Protein AF-0000000070552694 (afdb_homodimer)

Sequence (176 aa):
MNRQNYNIFAGEGDILRILKEIDKAENRESIGAGIQKLLEVLGNYGNADGTYLFETVHTPEIFTNTYEWCADGITAQRDNLQDVKFEEMNRQNYNIFAGEGDILRILKEIDKAENRESIGAGIQKLLEVLGNYGNADGTYLFETVHTPEIFTNTYEWCADGITAQRDNLQDVKFEE

Secondary structure (DSSP, 8-state):
---SS--SHHHHHHHHHHHHHHHH--SHHHHHHHHHHHHHHHHHHHT-SEEEEEEE-S-TT-BEEEEEEE-TTPPP-TTTSSSB-B--/-------HHHHHHHHHHHHHHHHH--SHHHHHHHHHHHHHHHHHHHT-SEEEEEEE-S-TT-BEEEEEEE-TTPPP-TTTSSSB-B--

Radius of gyration: 16.2 Å; Cα contacts (8 Å, |Δi|>4): 295; chains: 2; bounding box: 66×39×31 Å

Foldseek 3Di:
DPPPPDPLVVLVVVLVVLVVQLVPDDDPVSVLVSVQSVQVSVCVVVVHQKGFDWDDDPDPQFIAGDYMDGDPPDDDCNVPRGRDGDDD/DPPDPPPLPVLVVVLVVLVVQLVPDPDPVSVLVSVQSVQVSVCVVVVHQKGFDWDDDPDVQFIAGDYMDGDPPDDDCNVPRGRDGDDD

Solvent-accessible surface area (backbone atoms only — not comparable to full-atom values): 9631 Å² total; per-residue (Å²): 132,88,60,85,82,62,72,60,58,65,48,34,61,43,46,48,52,37,38,51,46,32,54,66,36,87,45,70,66,48,32,49,53,25,50,30,52,51,30,42,50,51,16,62,73,67,63,32,42,25,20,32,38,31,35,15,60,97,40,87,66,35,35,27,39,76,44,61,25,60,38,92,93,46,80,84,50,52,87,74,35,55,70,34,50,71,70,128,136,81,87,74,89,74,66,63,55,67,50,30,62,44,46,47,52,38,38,51,46,33,56,66,36,88,44,70,67,48,31,49,52,26,49,31,51,48,29,43,51,51,17,61,73,69,63,32,43,26,19,35,37,30,36,15,60,97,38,88,65,36,34,26,40,76,44,60,25,61,36,92,93,47,79,85,50,52,87,75,34,55,71,35,47,70,70,129

Structure (mmCIF, N/CA/C/O backbone):
data_AF-0000000070552694-model_v1
#
loop_
_entity.id
_entity.type
_entity.pdbx_description
1 polymer 'Uncharacterized protein'
#
loop_
_atom_site.group_PDB
_atom_site.id
_atom_site.type_symbol
_atom_site.label_atom_id
_atom_site.label_alt_id
_atom_site.label_comp_id
_atom_site.label_asym_id
_atom_site.label_entity_id
_atom_site.label_seq_id
_atom_site.pdbx_PDB_ins_code
_atom_site.Cartn_x
_atom_site.Cartn_y
_atom_site.Cartn_z
_atom_site.occupancy
_atom_site.B_iso_or_equiv
_atom_site.auth_seq_id
_atom_site.auth_comp_id
_atom_site.auth_asym_id
_atom_site.auth_atom_id
_atom_site.pdbx_PDB_model_num
ATOM 1 N N . MET A 1 1 ? 33.344 11.68 3.445 1 23.73 1 MET A N 1
ATOM 2 C CA . MET A 1 1 ? 32.156 12.156 2.771 1 23.73 1 MET A CA 1
ATOM 3 C C . MET A 1 1 ? 30.938 11.305 3.152 1 23.73 1 MET A C 1
ATOM 5 O O . MET A 1 1 ? 30.953 10.086 2.996 1 23.73 1 MET A O 1
ATOM 9 N N . ASN A 1 2 ? 30.25 11.703 4.312 1 24.36 2 ASN A N 1
ATOM 10 C CA . ASN A 1 2 ? 29.219 11.18 5.195 1 24.36 2 ASN A CA 1
ATOM 11 C C . ASN A 1 2 ? 27.906 10.938 4.441 1 24.36 2 ASN A C 1
ATOM 13 O O . ASN A 1 2 ? 27.172 11.875 4.141 1 24.36 2 ASN A O 1
ATOM 17 N N . ARG A 1 3 ? 28.188 10.258 3.342 1 22.97 3 ARG A N 1
ATOM 18 C CA . ARG A 1 3 ? 27.125 10.078 2.367 1 22.97 3 ARG A CA 1
ATOM 19 C C . ARG A 1 3 ? 25.797 9.812 3.061 1 22.97 3 ARG A C 1
ATOM 21 O O . ARG A 1 3 ? 24.734 10.148 2.529 1 22.97 3 ARG A O 1
ATOM 28 N N . GLN A 1 4 ? 25.797 8.883 3.869 1 29.75 4 GLN A N 1
ATOM 29 C CA . GLN A 1 4 ? 24.875 7.754 3.979 1 29.75 4 GLN A CA 1
ATOM 30 C C . GLN A 1 4 ? 23.516 8.203 4.484 1 29.75 4 GLN A C 1
ATOM 32 O O . GLN A 1 4 ? 22.609 7.383 4.691 1 29.75 4 GLN A O 1
ATOM 37 N N . ASN A 1 5 ? 23.344 9.164 5.246 1 31.59 5 ASN A N 1
ATOM 38 C CA . ASN A 1 5 ? 22.328 9.953 5.93 1 31.59 5 ASN A CA 1
ATOM 39 C C . ASN A 1 5 ? 21.359 10.594 4.938 1 31.59 5 ASN A C 1
ATOM 41 O O . ASN A 1 5 ? 20.906 11.727 5.145 1 31.59 5 ASN A O 1
ATOM 45 N N . TYR A 1 6 ? 21.484 10.43 3.676 1 32.12 6 TYR A N 1
ATOM 46 C CA . TYR A 1 6 ? 20.812 11 2.51 1 32.12 6 TYR A CA 1
ATOM 47 C C . TYR A 1 6 ? 19.328 11.227 2.783 1 32.12 6 TYR A C 1
ATOM 49 O O . TYR A 1 6 ? 18.75 10.602 3.674 1 32.12 6 TYR A O 1
ATOM 57 N N . ASN A 1 7 ? 18.594 12.398 2.051 1 36.25 7 ASN A N 1
ATOM 58 C CA . ASN A 1 7 ? 17.453 13.297 2.084 1 36.25 7 ASN A CA 1
ATOM 59 C C . ASN A 1 7 ? 16.125 12.539 2.207 1 36.25 7 ASN A C 1
ATOM 61 O O . ASN A 1 7 ? 15.516 12.18 1.197 1 36.25 7 ASN A O 1
ATOM 65 N N . ILE A 1 8 ? 16 11.508 2.824 1 40.53 8 ILE A N 1
ATOM 66 C CA . ILE A 1 8 ? 14.734 11 3.352 1 40.53 8 ILE A CA 1
ATOM 67 C C . ILE A 1 8 ? 13.812 12.172 3.703 1 40.53 8 ILE A C 1
ATOM 69 O O . ILE A 1 8 ? 12.594 12.008 3.781 1 40.53 8 ILE A O 1
ATOM 73 N N . PHE A 1 9 ? 14.461 13.258 3.963 1 42.25 9 PHE A N 1
ATOM 74 C CA . PHE A 1 9 ? 13.875 14.547 4.312 1 42.25 9 PHE A CA 1
ATOM 75 C C . PHE A 1 9 ? 13 15.07 3.182 1 42.25 9 PHE A C 1
ATOM 77 O O . PHE A 1 9 ? 11.977 15.711 3.43 1 42.25 9 PHE A O 1
ATOM 84 N N . ALA A 1 10 ? 13.625 14.977 2.047 1 42.56 10 ALA A N 1
ATOM 85 C CA . ALA A 1 10 ? 12.844 15.453 0.907 1 42.56 10 ALA A CA 1
ATOM 86 C C . ALA A 1 10 ? 11.547 14.664 0.771 1 42.56 10 ALA A C 1
ATOM 88 O O . ALA A 1 10 ? 10.508 15.234 0.419 1 42.56 10 ALA A O 1
ATOM 89 N N . GLY A 1 11 ? 11.547 13.398 1.142 1 49.16 11 GLY A N 1
ATOM 90 C CA . GLY A 1 11 ? 10.414 12.492 1.134 1 49.16 11 GLY A CA 1
ATOM 91 C C . GLY A 1 11 ? 9.414 12.773 2.238 1 49.16 11 GLY A C 1
ATOM 92 O O . GLY A 1 11 ? 8.219 12.523 2.078 1 49.16 11 GLY A O 1
ATOM 93 N N . GLU A 1 12 ? 10.039 13.258 3.32 1 52.5 12 GLU A N 1
ATOM 94 C CA . GLU A 1 12 ? 9.227 13.586 4.488 1 52.5 12 GLU A CA 1
ATOM 95 C C . GLU A 1 12 ? 8.18 14.641 4.148 1 52.5 12 GLU A C 1
ATOM 97 O O . GLU A 1 12 ? 7 14.484 4.477 1 52.5 12 GLU A O 1
ATOM 102 N N . GLY A 1 13 ? 8.852 15.742 3.668 1 59.12 13 GLY A N 1
ATOM 103 C CA . GLY A 1 13 ? 7.93 16.812 3.318 1 59.12 13 GLY A CA 1
ATOM 104 C C . GLY A 1 13 ? 6.891 16.391 2.295 1 59.12 13 GLY A C 1
ATOM 105 O O . GLY A 1 13 ? 5.77 16.906 2.299 1 59.12 13 GLY A O 1
ATOM 106 N N . ASP A 1 14 ? 7.348 15.367 1.607 1 67.75 14 ASP A N 1
ATOM 107 C CA . ASP A 1 14 ? 6.473 14.977 0.507 1 67.75 14 ASP A CA 1
ATOM 108 C C . ASP A 1 14 ? 5.328 14.086 1.003 1 67.75 14 ASP A C 1
ATOM 110 O O . ASP A 1 14 ? 4.184 14.25 0.574 1 67.75 14 ASP A O 1
ATOM 114 N N . ILE A 1 15 ? 5.605 13.391 2.068 1 69.81 15 ILE A N 1
ATOM 115 C CA . ILE A 1 15 ? 4.582 12.445 2.51 1 69.81 15 ILE A CA 1
ATOM 116 C C . ILE A 1 15 ? 3.428 13.203 3.162 1 69.81 15 ILE A C 1
ATOM 118 O O . ILE A 1 15 ? 2.26 12.938 2.873 1 69.81 15 ILE A O 1
ATOM 122 N N . LEU A 1 16 ? 3.791 14.188 3.943 1 69.44 16 LEU A N 1
ATOM 123 C CA . LEU A 1 16 ? 2.754 14.977 4.594 1 69.44 16 LEU A CA 1
ATOM 124 C C . LEU A 1 1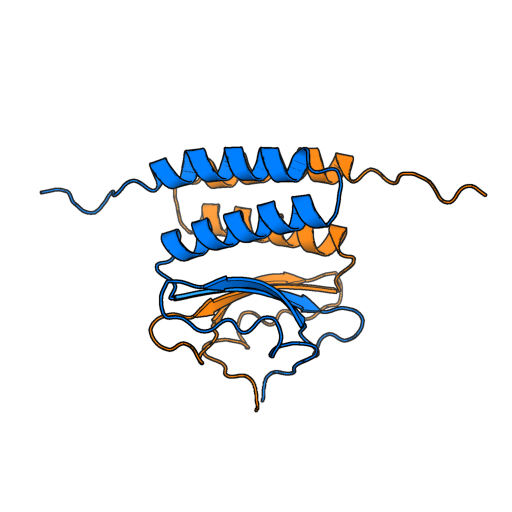6 ? 1.896 15.703 3.559 1 69.44 16 LEU A C 1
ATOM 126 O O . LEU A 1 16 ? 0.676 15.789 3.709 1 69.44 16 LEU A O 1
ATOM 130 N N . ARG A 1 17 ? 2.57 16.203 2.625 1 76.12 17 ARG A N 1
ATOM 131 C CA . ARG A 1 17 ? 1.838 16.891 1.565 1 76.12 17 ARG A CA 1
ATOM 132 C C . ARG A 1 17 ? 0.9 15.922 0.84 1 76.12 17 ARG A C 1
ATOM 134 O O . ARG A 1 17 ? -0.253 16.266 0.568 1 76.12 17 ARG A O 1
ATOM 141 N N . ILE A 1 18 ? 1.313 14.758 0.576 1 78.44 18 ILE A N 1
ATOM 142 C CA . ILE A 1 18 ? 0.523 13.758 -0.132 1 78.44 18 ILE A CA 1
ATOM 143 C C . ILE A 1 18 ? -0.66 13.328 0.733 1 78.44 18 ILE A C 1
ATOM 145 O O . ILE A 1 18 ? -1.788 13.227 0.246 1 78.44 18 ILE A O 1
ATOM 149 N N . LEU A 1 19 ? -0.389 13.234 1.92 1 69.88 19 LEU A N 1
ATOM 150 C CA . LEU A 1 19 ? -1.442 12.812 2.838 1 69.88 19 LEU A CA 1
ATOM 151 C C . LEU A 1 19 ? -2.523 13.883 2.955 1 69.88 19 LEU A C 1
ATOM 153 O O . LEU A 1 19 ? -3.711 13.562 3.037 1 69.88 19 LEU A O 1
ATOM 157 N N . LYS A 1 20 ? -2.021 15.07 2.992 1 73 20 LYS A N 1
ATOM 158 C CA . LYS A 1 20 ? -2.973 16.172 3.012 1 73 20 LYS A CA 1
ATOM 159 C C . LYS A 1 20 ? -3.818 16.188 1.741 1 73 20 LYS A C 1
ATOM 161 O O . LYS A 1 20 ? -5.016 16.484 1.79 1 73 20 LYS A O 1
ATOM 166 N N . GLU A 1 21 ? -3.219 15.82 0.693 1 79.44 21 GLU A N 1
ATOM 167 C CA . GLU A 1 21 ? -3.938 15.75 -0.575 1 79.44 21 GLU A CA 1
ATOM 168 C C . GLU A 1 21 ? -4.973 14.633 -0.563 1 79.44 21 GLU A C 1
ATOM 170 O O . GLU A 1 21 ? -6.094 14.805 -1.035 1 79.44 21 GLU A O 1
ATOM 175 N N . ILE A 1 22 ? -4.598 13.539 -0.015 1 77.94 22 ILE A N 1
ATOM 176 C CA . ILE A 1 22 ? -5.52 12.406 0.074 1 77.94 22 ILE A CA 1
ATOM 177 C C . ILE A 1 22 ? -6.68 12.758 1.004 1 77.94 22 ILE A C 1
ATOM 179 O O . ILE A 1 22 ? -7.84 12.492 0.685 1 77.94 22 ILE A O 1
ATOM 183 N N . ASP A 1 23 ? -6.344 13.438 2.105 1 73 23 ASP A N 1
ATOM 184 C CA . ASP A 1 23 ? -7.348 13.828 3.092 1 73 23 ASP A CA 1
ATOM 185 C C . ASP A 1 23 ? -8.367 14.789 2.49 1 73 23 ASP A C 1
ATOM 187 O O . ASP A 1 23 ? -9.547 14.75 2.84 1 73 23 ASP A O 1
ATOM 191 N N . LYS A 1 24 ? -7.98 15.594 1.633 1 78.88 24 LYS A N 1
ATOM 192 C CA . LYS A 1 24 ? -8.836 16.625 1.048 1 78.88 24 LYS A CA 1
ATOM 193 C C . LYS A 1 24 ? -9.555 16.094 -0.195 1 78.88 24 LYS A C 1
ATOM 195 O O . LYS A 1 24 ? -10.438 16.766 -0.731 1 78.88 24 LYS A O 1
ATOM 200 N N . ALA A 1 25 ? -9.094 14.93 -0.655 1 80.62 25 ALA A N 1
ATOM 201 C CA . ALA A 1 25 ? -9.656 14.391 -1.89 1 80.62 25 ALA A CA 1
ATOM 202 C C . ALA A 1 25 ? -11.164 14.172 -1.753 1 80.62 25 ALA A C 1
ATOM 204 O O . ALA A 1 25 ? -11.641 13.727 -0.705 1 80.62 25 ALA A O 1
ATOM 205 N N . GLU A 1 26 ? -11.859 14.531 -2.832 1 83.69 26 GLU A N 1
ATOM 206 C CA . GLU A 1 26 ? -13.32 14.492 -2.773 1 83.69 26 GLU A CA 1
ATOM 207 C C . GLU A 1 26 ? -13.875 13.383 -3.666 1 83.69 26 GLU A C 1
ATOM 209 O O . GLU A 1 26 ? -15.094 13.219 -3.77 1 83.69 26 GLU A O 1
ATOM 214 N N . ASN A 1 27 ? -12.969 12.727 -4.344 1 84.69 27 ASN A N 1
ATOM 215 C CA . ASN A 1 27 ? -13.391 11.633 -5.215 1 84.69 27 ASN A CA 1
ATOM 216 C C . ASN A 1 27 ? -12.336 10.539 -5.293 1 84.69 27 ASN A C 1
ATOM 218 O O . ASN A 1 27 ? -11.203 10.727 -4.84 1 84.69 27 ASN A O 1
ATOM 222 N N . ARG A 1 28 ? -12.773 9.406 -5.824 1 81.88 28 ARG A N 1
ATOM 223 C CA . ARG A 1 28 ? -11.93 8.211 -5.871 1 81.88 28 ARG A CA 1
ATOM 224 C C . ARG A 1 28 ? -10.695 8.453 -6.73 1 81.88 28 ARG A C 1
ATOM 226 O O . ARG A 1 28 ? -9.609 7.953 -6.422 1 81.88 28 ARG A O 1
ATOM 233 N N . GLU A 1 29 ? -10.961 9.234 -7.68 1 88 29 GLU A N 1
ATOM 234 C CA . GLU A 1 29 ? -9.852 9.523 -8.586 1 88 29 GLU A CA 1
ATOM 235 C C . GLU A 1 29 ? -8.742 10.289 -7.879 1 88 29 GLU A C 1
ATOM 237 O O . GLU A 1 29 ? -7.562 9.953 -8.008 1 88 29 GLU A O 1
ATOM 242 N N . SER A 1 30 ? -9.141 11.289 -7.152 1 86.69 30 SER A N 1
ATOM 243 C CA . SER A 1 30 ? -8.172 12.102 -6.422 1 86.69 30 SER A CA 1
ATOM 244 C C . SER A 1 30 ? -7.539 11.305 -5.285 1 86.69 30 SER A C 1
ATOM 246 O O . SER A 1 30 ? -6.352 11.469 -4.988 1 86.69 30 SER A O 1
ATOM 248 N N . ILE A 1 31 ? -8.219 10.477 -4.66 1 83.69 31 ILE A N 1
ATOM 249 C CA . ILE A 1 31 ? -7.68 9.617 -3.615 1 83.69 31 ILE A CA 1
ATOM 250 C C . ILE A 1 31 ? -6.645 8.664 -4.215 1 83.69 31 ILE A C 1
ATOM 252 O O . ILE A 1 31 ? -5.535 8.539 -3.689 1 83.69 31 ILE A O 1
ATOM 256 N N . GLY A 1 32 ? -7.023 8.094 -5.328 1 87.19 32 GLY A N 1
ATOM 257 C CA . GLY A 1 32 ? -6.125 7.172 -6.012 1 87.19 32 GLY A CA 1
ATOM 258 C C . GLY A 1 32 ? -4.816 7.816 -6.43 1 87.19 32 GLY A C 1
ATOM 259 O O . GLY A 1 32 ? -3.748 7.219 -6.285 1 87.19 32 GLY A O 1
ATOM 260 N N . ALA A 1 33 ? -4.969 9.016 -6.863 1 89.62 33 ALA A N 1
ATOM 261 C CA . ALA A 1 33 ? -3.768 9.75 -7.254 1 89.62 33 ALA A CA 1
ATOM 262 C C . ALA A 1 33 ? -2.84 9.961 -6.059 1 89.62 33 ALA A C 1
ATOM 264 O O . ALA A 1 33 ? -1.618 9.852 -6.188 1 89.62 33 ALA A O 1
ATOM 265 N N . GLY A 1 34 ? -3.432 10.273 -4.965 1 86.19 34 GLY A N 1
ATOM 266 C CA . GLY A 1 34 ? -2.648 10.422 -3.75 1 86.19 34 GLY A CA 1
ATOM 267 C C . GLY A 1 34 ? -1.976 9.133 -3.311 1 86.19 34 GLY A C 1
ATOM 268 O O . GLY A 1 34 ? -0.809 9.141 -2.914 1 86.19 34 GLY A O 1
ATOM 269 N N . ILE A 1 35 ? -2.664 8.07 -3.412 1 89.06 35 ILE A N 1
ATOM 270 C CA . ILE A 1 35 ? -2.115 6.77 -3.027 1 89.06 35 ILE A CA 1
ATOM 271 C C . ILE A 1 35 ? -0.958 6.406 -3.955 1 89.06 35 ILE A C 1
ATOM 273 O O . ILE A 1 35 ? 0.077 5.91 -3.5 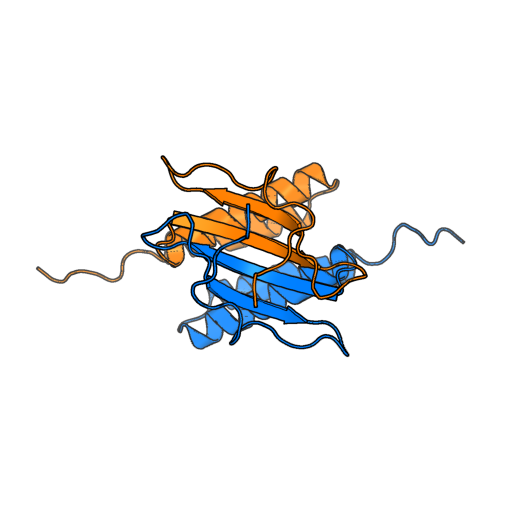1 89.06 35 ILE A O 1
ATOM 277 N N . GLN A 1 36 ? -1.145 6.688 -5.168 1 92.12 36 GLN A N 1
ATOM 278 C CA . GLN A 1 36 ? -0.081 6.395 -6.125 1 92.12 36 GLN A CA 1
ATOM 279 C C . GLN A 1 36 ? 1.184 7.184 -5.797 1 92.12 36 GLN A C 1
ATOM 281 O O . GLN A 1 36 ? 2.293 6.656 -5.895 1 92.12 36 GLN A O 1
ATOM 286 N N . LYS A 1 37 ? 1.009 8.422 -5.434 1 89.31 37 LYS A N 1
ATOM 287 C CA . LYS A 1 37 ? 2.15 9.242 -5.027 1 89.31 37 LYS A CA 1
ATOM 288 C C . LYS A 1 37 ? 2.807 8.68 -3.77 1 89.31 37 LYS A C 1
ATOM 290 O O . LYS A 1 37 ? 4.031 8.719 -3.633 1 89.31 37 LYS A O 1
ATOM 295 N N . LEU A 1 38 ? 1.977 8.211 -2.893 1 86.5 38 LEU A N 1
ATOM 296 C CA . LEU A 1 38 ? 2.502 7.594 -1.678 1 86.5 38 LEU A CA 1
ATOM 297 C C . LEU A 1 38 ? 3.336 6.363 -2.008 1 86.5 38 LEU A C 1
ATOM 299 O O . LEU A 1 38 ? 4.414 6.168 -1.44 1 86.5 38 LEU A O 1
ATOM 303 N N . LEU A 1 39 ? 2.879 5.59 -2.916 1 92.12 39 LEU A N 1
ATOM 304 C CA . LEU A 1 39 ? 3.602 4.391 -3.328 1 92.12 39 LEU A CA 1
ATOM 305 C C . LEU A 1 39 ? 4.934 4.754 -3.971 1 92.12 39 LEU A C 1
ATOM 307 O O . LEU A 1 39 ? 5.922 4.031 -3.807 1 92.12 39 LEU A O 1
ATOM 311 N N . GLU A 1 40 ? 4.949 5.848 -4.645 1 91.75 40 GLU A N 1
ATOM 312 C CA . GLU A 1 40 ? 6.199 6.336 -5.223 1 91.75 40 GLU A CA 1
ATOM 313 C C . GLU A 1 40 ? 7.211 6.691 -4.141 1 91.75 40 GLU A C 1
ATOM 315 O O . GLU A 1 40 ? 8.383 6.32 -4.23 1 91.75 40 GLU A O 1
ATOM 320 N N . VAL A 1 41 ? 6.766 7.359 -3.162 1 84.75 41 VAL A N 1
ATOM 321 C CA . VAL A 1 41 ? 7.637 7.75 -2.059 1 84.75 41 VAL A CA 1
ATOM 322 C C . VAL A 1 41 ? 8.172 6.5 -1.357 1 84.75 41 VAL A C 1
ATOM 324 O O . VAL A 1 41 ? 9.367 6.395 -1.089 1 84.75 41 VAL A O 1
ATOM 327 N N . LEU A 1 42 ? 7.32 5.574 -1.123 1 86.5 42 LEU A N 1
ATOM 328 C CA . LEU A 1 42 ? 7.719 4.34 -0.451 1 86.5 42 LEU A CA 1
ATOM 329 C C . LEU A 1 42 ? 8.695 3.545 -1.311 1 86.5 42 LEU A C 1
ATOM 331 O O . LEU A 1 42 ? 9.648 2.961 -0.793 1 86.5 42 LEU A O 1
ATOM 335 N N . GLY A 1 43 ? 8.422 3.486 -2.578 1 90.56 43 GLY A N 1
ATOM 336 C CA . GLY A 1 43 ? 9.328 2.82 -3.498 1 90.56 43 GLY A CA 1
ATOM 337 C C . GLY A 1 43 ? 10.719 3.422 -3.504 1 90.56 43 GLY A C 1
ATOM 338 O O . GLY A 1 43 ? 11.711 2.697 -3.455 1 90.56 43 GLY A O 1
ATOM 339 N N . ASN A 1 44 ? 10.742 4.719 -3.539 1 86.19 44 ASN A N 1
ATOM 340 C CA . ASN A 1 44 ? 12.016 5.426 -3.525 1 86.19 44 ASN A CA 1
ATOM 341 C C . ASN A 1 44 ? 12.758 5.219 -2.203 1 86.19 44 ASN A C 1
ATOM 343 O O . ASN A 1 44 ? 13.969 5.016 -2.191 1 86.19 44 ASN A O 1
ATOM 347 N N . TYR A 1 45 ? 12.047 5.203 -1.157 1 77.25 45 TYR A N 1
ATOM 348 C CA . TYR A 1 45 ? 12.625 4.992 0.166 1 77.25 45 TYR A CA 1
ATOM 349 C C . TYR A 1 45 ? 13.219 3.594 0.285 1 77.25 45 TYR A C 1
ATOM 351 O O . TYR A 1 45 ? 14.289 3.414 0.87 1 77.25 45 TYR A O 1
ATOM 359 N N . GLY A 1 46 ? 12.539 2.66 -0.203 1 82 46 GLY A N 1
ATOM 360 C CA . GLY A 1 46 ? 12.953 1.271 -0.081 1 82 46 GLY A CA 1
ATOM 361 C C . GLY A 1 46 ? 13.859 0.817 -1.21 1 82 46 GLY A C 1
ATOM 362 O O . GLY A 1 46 ? 14.289 -0.337 -1.241 1 82 46 GLY A O 1
ATOM 363 N N . ASN A 1 47 ? 14.117 1.763 -2.145 1 90 47 ASN A N 1
ATOM 364 C CA . ASN A 1 47 ? 14.875 1.433 -3.344 1 90 47 ASN A CA 1
ATOM 365 C C . ASN A 1 47 ? 14.25 0.27 -4.105 1 90 47 ASN A C 1
ATOM 367 O O . ASN A 1 47 ? 14.945 -0.649 -4.531 1 90 47 ASN A O 1
ATOM 371 N N . ALA A 1 48 ? 13.008 0.317 -4.203 1 94.5 48 ALA A N 1
ATOM 372 C CA . ALA A 1 48 ? 12.266 -0.71 -4.93 1 94.5 48 ALA A CA 1
ATOM 373 C C . ALA A 1 48 ? 12.125 -0.348 -6.402 1 94.5 48 ALA A C 1
ATOM 375 O O . ALA A 1 48 ? 12.133 0.832 -6.762 1 94.5 48 ALA A O 1
ATOM 376 N N . ASP A 1 49 ? 12.016 -1.399 -7.219 1 95.69 49 ASP A N 1
ATOM 377 C CA . ASP A 1 49 ? 11.688 -1.205 -8.625 1 95.69 49 ASP A CA 1
ATOM 378 C C . ASP A 1 49 ? 10.203 -0.904 -8.812 1 95.69 49 ASP A C 1
ATOM 380 O O . ASP A 1 49 ? 9.82 -0.164 -9.719 1 95.69 49 ASP A O 1
ATOM 384 N N . GLY A 1 50 ? 9.43 -1.519 -8.016 1 96.5 50 GLY A N 1
ATOM 385 C CA . GLY A 1 50 ? 8 -1.272 -7.969 1 96.5 50 GLY A CA 1
ATOM 386 C C . GLY A 1 50 ? 7.402 -1.461 -6.586 1 96.5 50 GLY A C 1
ATOM 387 O O . GLY A 1 50 ? 7.922 -2.24 -5.781 1 96.5 50 GLY A O 1
ATOM 388 N N . THR A 1 51 ? 6.379 -0.667 -6.305 1 96.69 51 THR A N 1
ATOM 389 C CA . THR A 1 51 ? 5.562 -0.802 -5.105 1 96.69 51 THR A CA 1
ATOM 390 C C . THR A 1 51 ? 4.09 -0.975 -5.473 1 96.69 51 THR A C 1
ATOM 392 O O . THR A 1 51 ? 3.578 -0.28 -6.352 1 96.69 51 THR A O 1
ATOM 395 N N . TYR A 1 52 ? 3.432 -1.902 -4.773 1 96.88 52 TYR A N 1
ATOM 396 C CA . TYR A 1 52 ? 2.08 -2.309 -5.141 1 96.88 52 TYR A CA 1
ATOM 397 C C . TYR A 1 52 ? 1.188 -2.412 -3.91 1 96.88 52 TYR A C 1
ATOM 399 O O . TYR A 1 52 ? 1.593 -2.969 -2.889 1 96.88 52 TYR A O 1
ATOM 407 N N . LEU A 1 53 ? 0.032 -1.829 -4.035 1 97.38 53 LEU A N 1
ATOM 408 C CA . LEU A 1 53 ? -0.993 -2.039 -3.018 1 97.38 53 LEU A CA 1
ATOM 409 C C . LEU A 1 53 ? -2.002 -3.088 -3.473 1 97.38 53 LEU A C 1
ATOM 411 O O . LEU A 1 53 ? -2.793 -2.84 -4.387 1 97.38 53 LEU A O 1
ATOM 415 N N . PHE A 1 54 ? -1.981 -4.227 -2.812 1 96.75 54 PHE A N 1
ATOM 416 C CA . PHE A 1 54 ? -2.943 -5.293 -3.072 1 96.75 54 PHE A CA 1
ATOM 417 C C . PHE A 1 54 ? -4.031 -5.309 -2.004 1 96.75 54 PHE A C 1
ATOM 419 O O . PHE A 1 54 ? -3.777 -4.973 -0.846 1 96.75 54 PHE A O 1
ATOM 426 N N . GLU A 1 55 ? -5.168 -5.699 -2.428 1 96.25 55 GLU A N 1
ATOM 427 C CA . GLU A 1 55 ? -6.297 -5.875 -1.521 1 96.25 55 GLU A CA 1
ATOM 428 C C . GLU A 1 55 ? -6.977 -7.223 -1.743 1 96.25 55 GLU A C 1
ATOM 430 O O . GLU A 1 55 ? -6.973 -7.75 -2.857 1 96.25 55 GLU A O 1
ATOM 435 N N . THR A 1 56 ? -7.438 -7.766 -0.654 1 95.94 56 THR A N 1
ATOM 436 C CA . THR A 1 56 ? -8.359 -8.891 -0.722 1 95.94 56 THR A CA 1
ATOM 437 C C . THR A 1 56 ? -9.75 -8.477 -0.258 1 95.94 56 THR A C 1
ATOM 439 O O . THR A 1 56 ? -9.891 -7.73 0.715 1 95.94 56 THR A O 1
ATOM 442 N N . VAL A 1 57 ? -10.734 -8.906 -1.079 1 92.94 57 VAL A N 1
ATOM 443 C CA . VAL A 1 57 ? -12.125 -8.609 -0.733 1 92.94 57 VAL A CA 1
ATOM 444 C C . VAL A 1 57 ? -12.961 -9.891 -0.818 1 92.94 57 VAL A C 1
ATOM 446 O O . VAL A 1 57 ? -13.047 -10.516 -1.878 1 92.94 57 VAL A O 1
ATOM 449 N N . HIS A 1 58 ? -13.539 -10.305 0.175 1 89.94 58 HIS A N 1
ATOM 450 C CA . HIS A 1 58 ? -14.453 -11.438 0.296 1 89.94 58 HIS A CA 1
ATOM 451 C C . HIS A 1 58 ? -13.711 -12.766 0.238 1 89.94 58 HIS A C 1
ATOM 453 O O . HIS A 1 58 ? -14.086 -13.719 0.914 1 89.94 58 HIS A O 1
ATOM 459 N N . THR A 1 59 ? -12.656 -12.891 -0.543 1 88.25 59 THR A N 1
ATOM 460 C CA . THR A 1 59 ? -11.875 -14.109 -0.676 1 88.25 59 THR A CA 1
ATOM 461 C C . THR A 1 59 ? -10.422 -13.875 -0.287 1 88.25 59 THR A C 1
ATOM 463 O O . THR A 1 59 ? -9.664 -13.258 -1.04 1 88.25 59 THR A O 1
ATOM 466 N N . PRO A 1 60 ? -9.938 -14.383 0.802 1 85.94 60 PRO A N 1
ATOM 467 C CA . PRO A 1 60 ? -8.609 -14.078 1.335 1 85.94 60 PRO A CA 1
ATOM 468 C C . PRO A 1 60 ? -7.484 -14.539 0.408 1 85.94 60 PRO A C 1
ATOM 470 O O . PRO A 1 60 ? -6.379 -13.992 0.463 1 85.94 60 PRO A O 1
ATOM 473 N N . GLU A 1 61 ? -7.719 -15.414 -0.492 1 86.19 61 GLU A N 1
ATOM 474 C CA . GLU A 1 61 ? -6.629 -15.938 -1.311 1 86.19 61 GLU A CA 1
ATOM 475 C C . GLU A 1 61 ? -6.586 -15.25 -2.672 1 86.19 61 GLU A C 1
ATOM 477 O O . GLU A 1 61 ? -5.695 -15.516 -3.48 1 86.19 61 GLU A O 1
ATOM 482 N N . ILE A 1 62 ? -7.547 -14.352 -2.852 1 92.5 62 ILE A N 1
ATOM 483 C CA . ILE A 1 62 ? -7.59 -13.648 -4.133 1 92.5 62 ILE A CA 1
ATOM 484 C C . ILE A 1 62 ? -7.121 -12.211 -3.947 1 92.5 62 ILE A C 1
ATOM 486 O O . ILE A 1 62 ? -7.715 -11.453 -3.18 1 92.5 62 ILE A O 1
ATOM 490 N N . PHE A 1 63 ? -6.082 -11.938 -4.688 1 94.12 63 PHE A N 1
ATOM 491 C CA . PHE A 1 63 ? -5.461 -10.625 -4.559 1 94.12 63 PHE A CA 1
ATOM 492 C C . PHE A 1 63 ? -5.758 -9.766 -5.777 1 94.12 63 PHE A C 1
ATOM 494 O O . PHE A 1 63 ? -5.746 -10.258 -6.91 1 94.12 63 PHE A O 1
ATOM 501 N N . THR A 1 64 ? -6.105 -8.539 -5.547 1 95 64 THR A N 1
ATOM 502 C CA . THR A 1 64 ? -6.262 -7.555 -6.609 1 95 64 THR A CA 1
ATOM 503 C C . THR A 1 64 ? -5.262 -6.418 -6.441 1 95 64 THR A C 1
ATOM 505 O O . THR A 1 64 ? -5.172 -5.816 -5.371 1 95 64 THR A O 1
ATOM 508 N N . ASN A 1 65 ? -4.418 -6.219 -7.465 1 96.12 65 ASN A N 1
ATOM 509 C CA . ASN A 1 65 ? -3.555 -5.047 -7.5 1 96.12 65 ASN A CA 1
ATOM 510 C C . ASN A 1 65 ? -4.355 -3.766 -7.723 1 96.12 65 ASN A C 1
ATOM 512 O O . ASN A 1 65 ? -4.715 -3.443 -8.859 1 96.12 65 ASN A O 1
ATOM 516 N N . THR A 1 66 ? -4.555 -2.977 -6.703 1 95.88 66 THR A N 1
ATOM 517 C CA . THR A 1 66 ? -5.453 -1.828 -6.766 1 95.88 66 THR A CA 1
ATOM 518 C C . THR A 1 66 ? -4.703 -0.577 -7.207 1 95.88 66 THR A C 1
ATOM 520 O O . THR A 1 66 ? -5.203 0.199 -8.023 1 95.88 66 THR A O 1
ATOM 523 N N . TYR A 1 67 ? -3.49 -0.336 -6.566 1 95.31 67 TYR A N 1
ATOM 524 C CA . TYR A 1 67 ? -2.619 0.777 -6.93 1 95.31 67 TYR A CA 1
ATOM 525 C C . TYR A 1 67 ? -1.171 0.32 -7.047 1 95.31 67 TYR A C 1
ATOM 527 O O . TYR A 1 67 ? -0.736 -0.582 -6.328 1 95.31 67 TYR A O 1
ATOM 535 N N . GLU A 1 68 ? -0.499 0.987 -7.941 1 97.06 68 GLU A N 1
ATOM 536 C CA . GLU A 1 68 ? 0.912 0.635 -8.07 1 97.06 68 GLU A CA 1
ATOM 537 C C . GLU A 1 68 ? 1.739 1.835 -8.523 1 97.06 68 GLU A C 1
ATOM 539 O O . GLU A 1 68 ? 1.204 2.779 -9.109 1 97.06 68 GLU A O 1
ATOM 544 N N . TRP A 1 69 ? 2.961 1.779 -8.125 1 96.06 69 TRP A N 1
ATOM 545 C CA . TRP A 1 69 ? 4.004 2.629 -8.688 1 96.06 69 TRP A CA 1
ATOM 546 C C . TRP A 1 69 ? 5.148 1.79 -9.25 1 96.06 69 TRP A C 1
ATOM 548 O O . TRP A 1 69 ? 5.559 0.802 -8.641 1 96.06 69 TRP A O 1
ATOM 558 N N . CYS A 1 70 ? 5.547 2.17 -10.43 1 96.5 70 CYS A N 1
ATOM 559 C CA . CYS A 1 70 ? 6.688 1.517 -11.062 1 96.5 70 CYS A CA 1
ATOM 560 C C . CYS A 1 70 ? 7.77 2.531 -11.422 1 96.5 70 CYS A C 1
ATOM 562 O O . CYS A 1 70 ? 7.465 3.623 -11.906 1 96.5 70 CYS A O 1
ATOM 564 N N . ALA A 1 71 ? 9.016 2.105 -11.18 1 95.12 71 ALA A N 1
ATOM 565 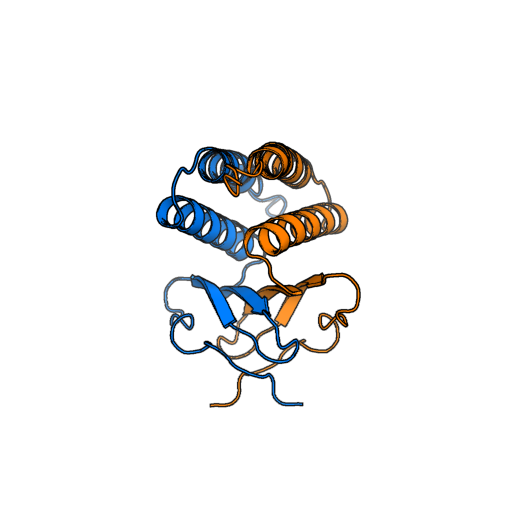C CA . ALA A 1 71 ? 10.156 2.914 -11.617 1 95.12 71 ALA A CA 1
ATOM 566 C C . ALA A 1 71 ? 10.281 2.902 -13.133 1 95.12 71 ALA A C 1
ATOM 568 O O . ALA A 1 71 ? 9.656 2.086 -13.812 1 95.12 71 ALA A O 1
ATOM 569 N N . ASP A 1 72 ? 11.062 3.85 -13.555 1 94.06 72 ASP A N 1
ATOM 570 C CA . ASP A 1 72 ? 11.305 3.92 -14.992 1 94.06 72 ASP A CA 1
ATOM 571 C C . ASP A 1 72 ? 11.836 2.59 -15.531 1 94.06 72 ASP A C 1
ATOM 573 O O . ASP A 1 72 ? 12.734 1.993 -14.938 1 94.06 72 ASP A O 1
ATOM 577 N N . GLY A 1 73 ? 11.203 2.096 -16.594 1 93.62 73 GLY A N 1
ATOM 578 C CA . GLY A 1 73 ? 11.641 0.858 -17.219 1 93.62 73 GLY A CA 1
ATOM 579 C C . GLY A 1 73 ? 10.945 -0.37 -16.656 1 93.62 73 GLY A C 1
ATOM 580 O O . GLY A 1 73 ? 11.141 -1.48 -17.156 1 93.62 73 GLY A O 1
ATOM 581 N N . ILE A 1 74 ? 10.258 -0.162 -15.586 1 94.44 74 ILE A N 1
ATOM 582 C CA . ILE A 1 74 ? 9.516 -1.268 -14.992 1 94.44 74 ILE A CA 1
ATOM 583 C C . ILE A 1 74 ? 8.102 -1.32 -15.578 1 94.44 74 ILE A C 1
ATOM 585 O O . ILE A 1 74 ? 7.422 -0.296 -15.664 1 94.44 74 ILE A O 1
ATOM 589 N N . THR A 1 75 ? 7.637 -2.502 -16.031 1 92.5 75 THR A N 1
ATOM 590 C CA . THR A 1 75 ? 6.324 -2.678 -16.641 1 92.5 75 THR A CA 1
ATOM 591 C C . THR A 1 75 ? 5.23 -2.674 -15.578 1 92.5 75 THR A C 1
ATOM 593 O O . THR A 1 75 ? 5.336 -3.371 -14.57 1 92.5 75 THR A O 1
ATOM 596 N N . ALA A 1 76 ? 4.191 -1.921 -15.891 1 94.31 76 ALA A N 1
ATOM 597 C CA . ALA A 1 76 ? 3.039 -1.902 -14.992 1 94.31 76 ALA A CA 1
ATOM 598 C C . ALA A 1 76 ? 2.346 -3.262 -14.961 1 94.31 76 ALA A C 1
ATOM 600 O O . ALA A 1 76 ? 2.287 -3.959 -15.977 1 94.31 76 ALA A O 1
ATOM 601 N N . GLN A 1 77 ? 1.85 -3.604 -13.742 1 92.75 77 GLN A N 1
ATOM 602 C CA . GLN A 1 77 ? 1.205 -4.898 -13.57 1 92.75 77 GLN A CA 1
ATOM 603 C C . GLN A 1 77 ? -0.235 -4.738 -13.086 1 92.75 77 GLN A C 1
ATOM 605 O O . GLN A 1 77 ? -0.932 -5.727 -12.852 1 92.75 77 GLN A O 1
ATOM 610 N N . ARG A 1 78 ? -0.727 -3.582 -12.891 1 94.25 78 ARG A N 1
ATOM 611 C CA . ARG A 1 78 ? -2.029 -3.309 -12.289 1 94.25 78 ARG A CA 1
ATOM 612 C C . ARG A 1 78 ? -3.141 -4.031 -13.047 1 94.25 78 ARG A C 1
ATOM 614 O O . ARG A 1 78 ? -4.02 -4.641 -12.43 1 94.25 78 ARG A O 1
ATOM 621 N N . ASP A 1 79 ? -3.119 -4.059 -14.406 1 91.94 79 ASP A N 1
ATOM 622 C CA . ASP A 1 79 ? -4.172 -4.672 -15.211 1 91.94 79 ASP A CA 1
ATOM 623 C C . ASP A 1 79 ? -4.004 -6.188 -15.266 1 91.94 79 ASP A C 1
ATOM 625 O O . ASP A 1 79 ? -4.973 -6.918 -15.492 1 91.94 79 ASP A O 1
ATOM 629 N N . ASN A 1 80 ? -2.842 -6.672 -14.984 1 91.12 80 ASN A N 1
ATOM 630 C CA . ASN A 1 80 ? -2.551 -8.094 -15.109 1 91.12 80 ASN A CA 1
ATOM 631 C C . ASN A 1 80 ? -2.713 -8.82 -13.773 1 91.12 80 ASN A C 1
ATOM 633 O O . ASN A 1 80 ? -2.848 -10.047 -13.742 1 91.12 80 ASN A O 1
ATOM 637 N N . LEU A 1 81 ? -2.6 -8.141 -12.758 1 92.88 81 LEU A N 1
ATOM 638 C CA . LEU A 1 81 ? -2.68 -8.766 -11.438 1 92.88 81 LEU A CA 1
ATOM 639 C C . LEU A 1 81 ? -4.004 -8.43 -10.758 1 92.88 81 LEU A C 1
ATOM 641 O O . LEU A 1 81 ? -4.02 -7.828 -9.68 1 92.88 81 LEU A O 1
ATOM 645 N N . GLN A 1 82 ? -5.027 -8.734 -11.453 1 94.69 82 GLN A N 1
ATOM 646 C CA . GLN A 1 82 ? -6.395 -8.586 -10.969 1 94.69 82 GLN A CA 1
ATOM 647 C C . GLN A 1 82 ? -7.004 -9.945 -10.633 1 94.69 82 GLN A C 1
ATOM 649 O O . GLN A 1 82 ? -7.129 -10.812 -11.508 1 94.69 82 GLN A O 1
ATOM 654 N N . ASP A 1 83 ? -7.391 -10.094 -9.398 1 93.19 83 ASP A N 1
ATOM 655 C CA . ASP A 1 83 ? -8.008 -11.336 -8.953 1 93.19 83 ASP A CA 1
ATOM 656 C C . ASP A 1 83 ? -7.051 -12.516 -9.102 1 93.19 83 ASP A C 1
ATOM 658 O O . ASP A 1 83 ? -7.391 -13.523 -9.719 1 93.19 83 ASP A O 1
ATOM 662 N N . VAL A 1 84 ? -5.895 -12.359 -8.617 1 91.69 84 VAL A N 1
ATOM 663 C CA . VAL A 1 84 ? -4.844 -13.352 -8.773 1 91.69 84 VAL A CA 1
ATOM 664 C C . VAL A 1 84 ? -4.605 -14.062 -7.441 1 91.69 84 VAL A C 1
ATOM 666 O O . VAL A 1 84 ? -5.02 -13.578 -6.387 1 91.69 84 VAL A O 1
ATOM 669 N N . LYS A 1 85 ? -4.008 -15.305 -7.543 1 85.62 85 LYS A N 1
ATOM 670 C CA . LYS A 1 85 ? -3.594 -16.094 -6.387 1 85.62 85 LYS A CA 1
ATOM 671 C C . LYS A 1 85 ? -2.105 -16.422 -6.449 1 85.62 85 LYS A C 1
ATOM 673 O O . LYS A 1 85 ? -1.537 -16.547 -7.535 1 85.62 85 LYS A O 1
ATOM 678 N N . PHE A 1 86 ? -1.443 -16.375 -5.293 1 79 86 PHE A N 1
ATOM 679 C CA . PHE A 1 86 ? -0.044 -16.781 -5.273 1 79 86 PHE A CA 1
ATOM 680 C C . PHE A 1 86 ? 0.077 -18.297 -5.25 1 79 86 PHE A C 1
ATOM 682 O O . PHE A 1 86 ? -0.8 -18.984 -4.727 1 79 86 PHE A O 1
ATOM 689 N N . GLU A 1 87 ? 0.941 -18.75 -6.074 1 65.62 87 GLU A N 1
ATOM 690 C CA . GLU A 1 87 ? 1.193 -20.188 -6.141 1 65.62 87 GLU A CA 1
ATOM 691 C C . GLU A 1 87 ? 1.828 -20.703 -4.852 1 65.62 87 GLU A C 1
ATOM 693 O O . GLU A 1 87 ? 2.678 -20.031 -4.266 1 65.62 87 GLU A O 1
ATOM 698 N N . GLU A 1 88 ? 1.185 -21.594 -4.074 1 54 88 GLU A N 1
ATOM 699 C CA . GLU A 1 88 ? 1.825 -22.359 -3.016 1 54 88 GLU A CA 1
ATOM 700 C C . GLU A 1 88 ? 3.02 -23.156 -3.551 1 54 88 GLU A C 1
ATOM 702 O O . GLU A 1 88 ? 3.045 -23.531 -4.723 1 54 88 GLU A O 1
ATOM 707 N N . MET B 1 1 ? -35.094 5.418 5.375 1 22.97 1 MET B N 1
ATOM 708 C CA . MET B 1 1 ? -33.906 5.266 6.207 1 22.97 1 MET B CA 1
ATOM 709 C C . MET B 1 1 ? -32.656 5.531 5.402 1 22.97 1 MET B C 1
ATOM 711 O O . MET B 1 1 ? -32.406 4.875 4.391 1 22.97 1 MET B O 1
ATOM 715 N N . ASN B 1 2 ? -32.094 6.887 5.273 1 22.27 2 ASN B N 1
ATOM 716 C CA . ASN B 1 2 ? -31.156 7.648 4.473 1 22.27 2 ASN B CA 1
ATOM 717 C C . ASN B 1 2 ? -29.734 7.098 4.621 1 22.27 2 ASN B C 1
ATOM 719 O O . ASN B 1 2 ? -29.172 7.094 5.719 1 22.27 2 ASN B O 1
ATOM 723 N N . ARG B 1 3 ? -29.516 5.992 4.34 1 23.33 3 ARG B N 1
ATOM 724 C CA . ARG B 1 3 ? -28.25 5.289 4.434 1 23.33 3 ARG B CA 1
ATOM 725 C C . ARG B 1 3 ? -27.078 6.223 4.109 1 23.33 3 ARG B C 1
ATOM 727 O O . ARG B 1 3 ? -26.922 6.652 2.967 1 23.33 3 ARG B O 1
ATOM 734 N N . GLN B 1 4 ? -26.594 7.195 5.086 1 27.59 4 GLN B N 1
ATOM 735 C CA . GLN B 1 4 ? -25.844 8.398 5.41 1 27.59 4 GLN B CA 1
ATOM 736 C C . GLN B 1 4 ? -24.406 8.312 4.902 1 27.59 4 GLN B C 1
ATOM 738 O O . GLN B 1 4 ? -23.938 7.227 4.555 1 27.59 4 GLN B O 1
ATOM 743 N N . ASN B 1 5 ? -23.547 9.555 4.699 1 29.47 5 ASN B N 1
ATOM 744 C CA . ASN B 1 5 ? -22.297 10.297 4.645 1 29.47 5 ASN B CA 1
ATOM 745 C C . ASN B 1 5 ? -21.25 9.688 5.566 1 29.47 5 ASN B C 1
ATOM 747 O O . ASN B 1 5 ? -21.078 10.133 6.699 1 29.47 5 ASN B O 1
ATOM 751 N N . TYR B 1 6 ? -21.344 8.594 6.098 1 32.34 6 TYR B N 1
ATOM 752 C CA . TYR B 1 6 ? -20.469 7.879 7.02 1 32.34 6 TYR B CA 1
ATOM 753 C C . TYR B 1 6 ? -19.016 8.281 6.809 1 32.34 6 TYR B C 1
ATOM 755 O O . TYR B 1 6 ? -18.594 8.531 5.68 1 32.34 6 TYR B O 1
ATOM 763 N N . ASN B 1 7 ? -18.312 8.969 7.973 1 34.75 7 ASN B N 1
ATOM 764 C CA . ASN B 1 7 ? -17.188 9.82 8.344 1 34.75 7 ASN B CA 1
ATOM 765 C C . ASN B 1 7 ? -15.867 9.297 7.773 1 34.75 7 ASN B C 1
ATOM 767 O O . ASN B 1 7 ? -15.266 8.375 8.336 1 34.75 7 ASN B O 1
ATOM 771 N N . ILE B 1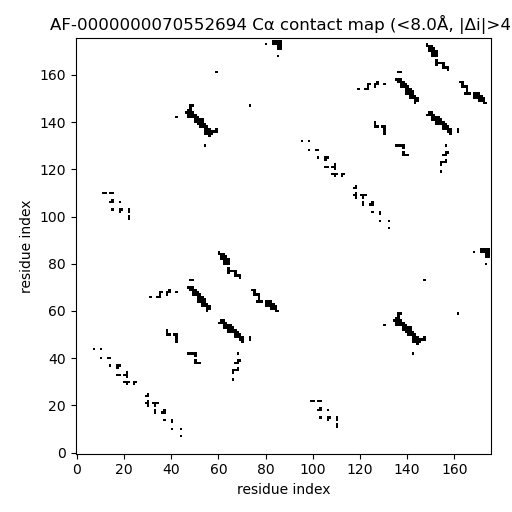 8 ? -15.633 9.023 6.656 1 40.47 8 ILE B N 1
ATOM 772 C CA . ILE B 1 8 ? -14.367 9.102 5.945 1 40.47 8 ILE B CA 1
ATOM 773 C C . ILE B 1 8 ? -13.438 10.086 6.652 1 40.47 8 ILE B C 1
ATOM 775 O O . ILE B 1 8 ? -12.227 10.086 6.418 1 40.47 8 ILE B O 1
ATOM 779 N N . PHE B 1 9 ? -14.055 10.961 7.41 1 41.62 9 PHE B N 1
ATOM 780 C CA . PHE B 1 9 ? -13.508 12.031 8.234 1 41.62 9 PHE B CA 1
ATOM 781 C C . PHE B 1 9 ? -12.641 11.469 9.352 1 41.62 9 PHE B C 1
ATOM 783 O O . PHE B 1 9 ? -11.633 12.07 9.727 1 41.62 9 PHE B O 1
ATOM 790 N N . ALA B 1 10 ? -13.297 10.492 9.984 1 42.84 10 ALA B N 1
ATOM 791 C CA . ALA B 1 10 ? -12.523 9.883 11.07 1 42.84 10 ALA B CA 1
ATOM 792 C C . ALA B 1 10 ? -11.203 9.32 10.555 1 42.84 10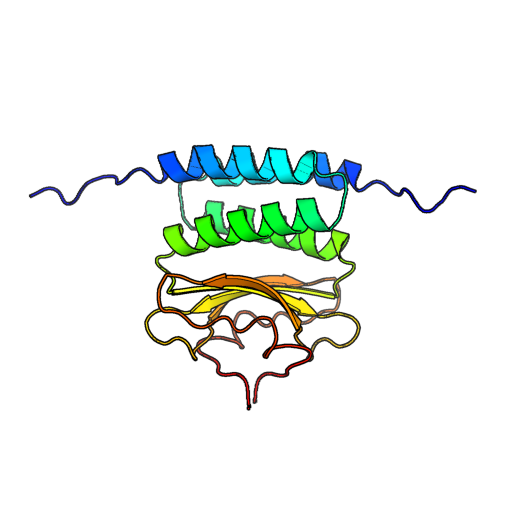 ALA B C 1
ATOM 794 O O . ALA B 1 10 ? -10.172 9.414 11.227 1 42.84 10 ALA B O 1
ATOM 795 N N . GLY B 1 11 ? -11.156 8.812 9.336 1 48.78 11 GLY B N 1
ATOM 796 C CA . GLY B 1 11 ? -9.992 8.289 8.641 1 48.78 11 GLY B CA 1
ATOM 797 C C . GLY B 1 11 ? -9.023 9.375 8.203 1 48.78 11 GLY B C 1
ATOM 798 O O . GLY B 1 11 ? -7.812 9.133 8.141 1 48.78 11 GLY B O 1
ATOM 799 N N . GLU B 1 12 ? -9.703 10.477 7.895 1 52.22 12 GLU B N 1
ATOM 800 C CA . GLU B 1 12 ? -8.93 11.633 7.453 1 52.22 12 GLU B CA 1
ATOM 801 C C . GLU B 1 12 ? -7.938 12.07 8.523 1 52.22 12 GLU B C 1
ATOM 803 O O . GLU B 1 12 ? -6.762 12.297 8.227 1 52.22 12 GLU B O 1
ATOM 808 N N . GLY B 1 13 ? -8.672 12.344 9.664 1 58.78 13 GLY B N 1
ATOM 809 C CA . GLY B 1 13 ? -7.809 12.781 10.742 1 58.78 13 GLY B CA 1
ATOM 810 C C . GLY B 1 13 ? -6.734 11.773 11.102 1 58.78 13 GLY B C 1
ATOM 811 O O . GLY B 1 13 ? -5.637 12.141 11.516 1 58.78 13 GLY B O 1
ATOM 812 N N . ASP B 1 14 ? -7.117 10.57 10.711 1 68 14 ASP B N 1
ATOM 813 C CA . ASP B 1 14 ? -6.199 9.516 11.125 1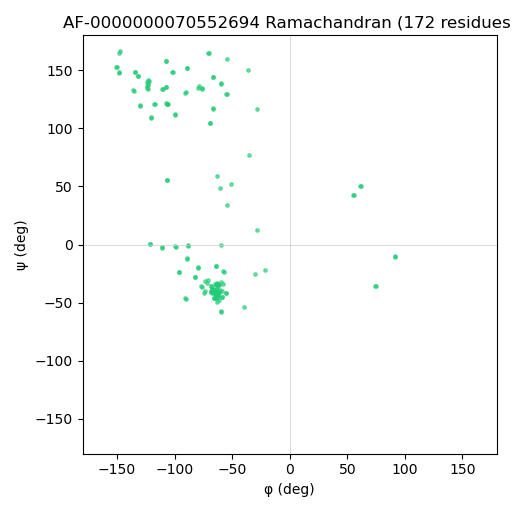 68 14 ASP B CA 1
ATOM 814 C C . ASP B 1 14 ? -5.02 9.398 10.164 1 68 14 ASP B C 1
ATOM 816 O O . ASP B 1 14 ? -3.879 9.219 10.594 1 68 14 ASP B O 1
ATOM 820 N N . ILE B 1 15 ? -5.281 9.773 8.922 1 69.75 15 ILE B N 1
ATOM 821 C CA . ILE B 1 15 ? -4.219 9.578 7.941 1 69.75 15 ILE B CA 1
ATOM 822 C C . ILE B 1 15 ? -3.121 10.617 8.156 1 69.75 15 ILE B C 1
ATOM 824 O O . ILE B 1 15 ? -1.935 10.289 8.172 1 69.75 15 ILE B O 1
ATOM 828 N N . LEU B 1 16 ? -3.545 11.828 8.445 1 69.25 16 LEU B N 1
ATOM 829 C CA . LEU B 1 16 ? -2.568 12.883 8.688 1 69.25 16 LEU B CA 1
ATOM 830 C C . LEU B 1 16 ? -1.729 12.578 9.922 1 69.25 16 LEU B C 1
ATOM 832 O O . LEU B 1 16 ? -0.519 12.812 9.93 1 69.25 16 LEU B O 1
ATOM 836 N N . ARG B 1 17 ? -2.414 12.117 10.875 1 76 17 ARG B N 1
ATOM 837 C CA . ARG B 1 17 ? -1.699 11.758 12.094 1 76 17 ARG B CA 1
ATOM 838 C C . ARG B 1 17 ? -0.692 10.641 11.828 1 76 17 ARG B C 1
ATOM 840 O O . ARG B 1 17 ? 0.447 10.703 12.297 1 76 17 ARG B O 1
ATOM 847 N N . ILE B 1 18 ? -1.038 9.695 11.07 1 78.31 18 ILE B N 1
ATOM 848 C CA . ILE B 1 18 ? -0.178 8.562 10.758 1 78.31 18 ILE B CA 1
ATOM 849 C C . ILE B 1 18 ? 1.009 9.023 9.922 1 78.31 18 ILE B C 1
ATOM 851 O O . ILE B 1 18 ? 2.15 8.641 10.18 1 78.31 18 ILE B O 1
ATOM 855 N N . LEU B 1 19 ? 0.712 9.875 9.102 1 69.56 19 LEU B N 1
ATOM 856 C CA . LEU B 1 19 ? 1.765 10.375 8.234 1 69.56 19 LEU B CA 1
ATOM 857 C C . LEU B 1 19 ? 2.783 11.195 9.023 1 69.56 19 LEU B C 1
ATOM 859 O O . LEU B 1 19 ? 3.984 11.117 8.758 1 69.56 19 LEU B O 1
ATOM 863 N N . LYS B 1 20 ? 2.229 11.953 9.906 1 72.56 20 LYS B N 1
ATOM 864 C CA . LYS B 1 20 ? 3.117 12.703 10.781 1 72.56 20 LYS B CA 1
ATOM 865 C C . LYS B 1 20 ? 3.986 11.773 11.617 1 72.56 20 LYS B C 1
ATOM 867 O O . LYS B 1 20 ? 5.164 12.055 11.852 1 72.56 20 LYS B O 1
ATOM 872 N N . GLU B 1 21 ? 3.428 10.703 11.977 1 79.06 21 GLU B N 1
ATOM 873 C CA . GLU B 1 21 ? 4.176 9.703 12.742 1 79.06 21 GLU B CA 1
ATOM 874 C C . GLU B 1 21 ? 5.27 9.07 11.891 1 79.06 21 GLU B C 1
ATOM 876 O O . GLU B 1 21 ? 6.395 8.867 12.359 1 79.06 21 GLU B O 1
ATOM 881 N N . ILE B 1 22 ? 4.945 8.781 10.68 1 77.44 22 ILE B N 1
ATOM 882 C CA . ILE B 1 22 ? 5.926 8.195 9.773 1 77.44 22 ILE B CA 1
ATOM 883 C C . ILE B 1 22 ? 7.043 9.195 9.492 1 77.44 22 ILE B C 1
ATOM 885 O O . ILE B 1 22 ? 8.227 8.836 9.523 1 77.44 22 ILE B O 1
ATOM 889 N N . ASP B 1 23 ? 6.648 10.453 9.336 1 72.62 23 ASP B N 1
ATOM 890 C CA . ASP B 1 23 ? 7.605 11.516 9.055 1 72.62 23 ASP B CA 1
ATOM 891 C C . ASP B 1 23 ? 8.586 11.703 10.211 1 72.62 23 ASP B C 1
ATOM 893 O O . ASP B 1 23 ? 9.758 12.008 9.992 1 72.62 23 ASP B O 1
ATOM 897 N N . LYS B 1 24 ? 8.164 11.523 11.352 1 78.38 24 LYS B N 1
ATOM 898 C CA . LYS B 1 24 ? 8.984 11.758 12.539 1 78.38 24 LYS B CA 1
ATOM 899 C C . LYS B 1 24 ? 9.75 10.5 12.93 1 78.38 24 LYS B C 1
ATOM 901 O O . LYS B 1 24 ? 10.617 10.547 13.812 1 78.38 24 LYS B O 1
ATOM 906 N N . ALA B 1 25 ? 9.359 9.398 12.289 1 80.19 25 ALA B N 1
ATOM 907 C CA . ALA B 1 25 ? 9.977 8.125 12.656 1 80.19 25 ALA B CA 1
ATOM 908 C C . ALA B 1 25 ? 11.492 8.172 12.445 1 80.19 25 ALA B C 1
ATOM 910 O O . ALA B 1 25 ? 11.969 8.734 11.461 1 80.19 25 ALA B O 1
ATOM 911 N N . GLU B 1 26 ? 12.195 7.602 13.43 1 83.38 26 GLU B N 1
ATOM 912 C CA . GLU B 1 26 ? 13.656 7.699 13.406 1 83.38 26 GLU B CA 1
ATOM 913 C C . GLU B 1 26 ? 14.289 6.34 13.125 1 83.38 26 GLU B C 1
ATOM 915 O O . GLU B 1 26 ? 15.516 6.215 13.094 1 83.38 26 GLU B O 1
ATOM 920 N N . ASN B 1 27 ? 13.43 5.352 13.008 1 84.44 27 ASN B N 1
ATOM 921 C CA . ASN B 1 27 ? 13.93 4.012 12.727 1 84.44 27 ASN B CA 1
ATOM 922 C C . ASN B 1 27 ? 12.938 3.207 11.891 1 84.44 27 ASN B C 1
ATOM 924 O O . ASN B 1 27 ? 11.789 3.617 11.719 1 84.44 27 ASN B O 1
ATOM 928 N N . ARG B 1 28 ? 13.453 2.111 11.344 1 81.56 28 ARG B N 1
ATOM 929 C CA . ARG B 1 28 ? 12.68 1.285 10.43 1 81.56 28 ARG B CA 1
ATOM 930 C C . ARG B 1 28 ? 11.453 0.701 11.117 1 81.56 28 ARG B C 1
ATOM 932 O O . ARG B 1 28 ? 10.391 0.569 10.508 1 81.56 28 ARG B O 1
ATOM 939 N N . GLU B 1 29 ? 11.695 0.455 12.336 1 87.69 29 GLU B N 1
ATOM 940 C CA . GLU B 1 29 ? 10.594 -0.128 13.094 1 87.69 29 GLU B CA 1
ATOM 941 C C . GLU B 1 29 ? 9.43 0.852 13.219 1 87.69 29 GLU B C 1
ATOM 943 O O . GLU B 1 29 ? 8.273 0.48 13 1 87.69 29 GLU B O 1
ATOM 948 N N . SER B 1 30 ? 9.773 2.047 13.547 1 86.44 30 SER B N 1
ATOM 949 C CA . SER B 1 30 ? 8.75 3.072 13.688 1 86.44 30 SER B CA 1
ATOM 950 C C . SER B 1 30 ? 8.133 3.428 12.336 1 86.44 30 SER B C 1
ATOM 952 O O . SER B 1 30 ? 6.93 3.695 12.25 1 86.44 30 SER B O 1
ATOM 954 N N . ILE B 1 31 ? 8.836 3.434 11.312 1 83.5 31 ILE B N 1
ATOM 955 C CA . ILE B 1 31 ? 8.312 3.676 9.977 1 83.5 31 ILE B CA 1
ATOM 956 C C . ILE B 1 31 ? 7.34 2.561 9.586 1 83.5 31 ILE B C 1
ATOM 958 O O . ILE B 1 31 ? 6.23 2.828 9.125 1 83.5 31 ILE B O 1
ATOM 962 N N . GLY B 1 32 ? 7.77 1.356 9.836 1 86.88 32 GLY B N 1
ATOM 963 C CA . GLY B 1 32 ? 6.934 0.203 9.539 1 86.88 32 GLY B CA 1
ATOM 964 C C . GLY B 1 32 ? 5.605 0.22 10.266 1 86.88 32 GLY B C 1
ATOM 965 O O . GLY B 1 32 ? 4.566 -0.103 9.68 1 86.88 32 GLY B O 1
ATOM 966 N N . ALA B 1 33 ? 5.695 0.639 11.477 1 89.5 33 ALA B N 1
ATOM 967 C CA . ALA B 1 33 ? 4.469 0.738 12.266 1 89.5 33 ALA B CA 1
ATOM 968 C C . ALA B 1 33 ? 3.502 1.747 11.648 1 89.5 33 ALA B C 1
ATOM 970 O O . ALA B 1 33 ? 2.291 1.516 11.617 1 89.5 33 ALA B O 1
ATOM 971 N N . GLY B 1 34 ? 4.059 2.816 11.219 1 86.19 34 GLY B N 1
ATOM 972 C CA . GLY B 1 34 ? 3.238 3.814 10.547 1 86.19 34 GLY B CA 1
ATOM 973 C C . GLY B 1 34 ? 2.625 3.311 9.258 1 86.19 34 GLY B C 1
ATOM 974 O O . GLY B 1 34 ? 1.45 3.562 8.977 1 86.19 34 GLY B O 1
ATOM 975 N N . ILE B 1 35 ? 3.379 2.596 8.5 1 89 35 ILE B N 1
ATOM 976 C CA . ILE B 1 35 ? 2.893 2.051 7.242 1 89 35 ILE B CA 1
ATOM 977 C C . ILE B 1 35 ? 1.776 1.043 7.512 1 89 35 ILE B C 1
ATOM 979 O O . ILE B 1 35 ? 0.76 1.033 6.812 1 89 35 ILE B O 1
ATOM 983 N N . GLN B 1 36 ? 1.972 0.283 8.5 1 92.12 36 GLN B N 1
ATOM 984 C CA . GLN B 1 36 ? 0.946 -0.694 8.852 1 92.12 36 GLN B CA 1
ATOM 985 C C . GLN B 1 36 ? -0.366 -0.007 9.219 1 92.12 36 GLN B C 1
ATOM 987 O O . GLN B 1 36 ? -1.443 -0.472 8.844 1 92.12 36 GLN B O 1
ATOM 992 N N . LYS B 1 37 ? -0.265 1.057 9.961 1 89.31 37 LYS B N 1
ATOM 993 C CA . LYS B 1 37 ? -1.457 1.824 10.305 1 89.31 37 LYS B CA 1
ATOM 994 C C . LYS B 1 37 ? -2.111 2.414 9.062 1 89.31 37 LYS B C 1
ATOM 996 O O . LYS B 1 37 ? -3.34 2.48 8.977 1 89.31 37 LYS B O 1
ATOM 1001 N N . LEU B 1 38 ? -1.285 2.846 8.164 1 86.5 38 LEU B N 1
ATOM 1002 C CA . LEU B 1 38 ? -1.807 3.377 6.906 1 86.5 38 LEU B CA 1
ATOM 1003 C C . LEU B 1 38 ? -2.566 2.301 6.137 1 86.5 38 LEU B C 1
ATOM 1005 O O . LEU B 1 38 ? -3.646 2.561 5.602 1 86.5 38 LEU B O 1
ATOM 1009 N N . LEU B 1 39 ? -2.043 1.134 6.113 1 92.12 39 LEU B N 1
ATOM 1010 C CA . LEU B 1 39 ? -2.688 0.022 5.422 1 92.12 39 LEU B CA 1
ATOM 1011 C C . LEU B 1 39 ? -4.023 -0.321 6.078 1 92.12 39 LEU B C 1
ATOM 1013 O O . LEU B 1 39 ? -4.977 -0.698 5.391 1 92.12 39 LEU B O 1
ATOM 1017 N N . GLU B 1 40 ? -4.078 -0.163 7.355 1 91.88 40 GLU B N 1
ATOM 1018 C CA . GLU B 1 40 ? -5.336 -0.375 8.07 1 91.88 40 GLU B CA 1
ATOM 1019 C C . GLU B 1 40 ? -6.391 0.637 7.637 1 91.88 40 GLU B C 1
ATOM 1021 O O . GLU B 1 40 ? -7.543 0.271 7.379 1 91.88 40 GLU B O 1
ATOM 1026 N N . VAL B 1 41 ? -6.008 1.841 7.555 1 85 41 VAL B N 1
ATOM 1027 C CA . VAL B 1 41 ? -6.926 2.895 7.137 1 85 41 VAL B CA 1
ATOM 1028 C C . VAL B 1 41 ? -7.41 2.623 5.711 1 85 41 VAL B C 1
ATOM 1030 O O . VAL B 1 41 ? -8.609 2.699 5.434 1 85 41 VAL B O 1
ATOM 1033 N N . LEU B 1 42 ? -6.523 2.268 4.859 1 86.56 42 LEU B N 1
ATOM 1034 C CA . LEU B 1 42 ? -6.879 1.99 3.471 1 86.56 42 LEU B CA 1
ATOM 1035 C C . LEU B 1 42 ? -7.789 0.77 3.375 1 86.56 42 LEU B C 1
ATOM 1037 O O . LEU B 1 42 ? -8.727 0.749 2.572 1 86.56 42 LEU B O 1
ATOM 1041 N N . GLY B 1 43 ? -7.477 -0.23 4.137 1 90.62 43 GLY B N 1
ATOM 1042 C CA . GLY B 1 43 ? -8.32 -1.412 4.18 1 90.62 43 GLY B CA 1
ATOM 1043 C C . GLY B 1 43 ? -9.742 -1.111 4.613 1 90.62 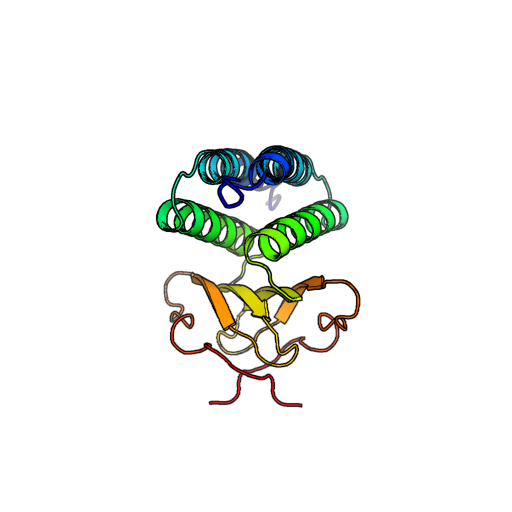43 GLY B C 1
ATOM 1044 O O . GLY B 1 43 ? -10.703 -1.584 3.998 1 90.62 43 GLY B O 1
ATOM 1045 N N . ASN B 1 44 ? -9.828 -0.326 5.637 1 86.31 44 ASN B N 1
ATOM 1046 C CA . ASN B 1 44 ? -11.141 0.061 6.141 1 86.31 44 ASN B CA 1
ATOM 1047 C C . ASN B 1 44 ? -11.898 0.917 5.129 1 86.31 44 ASN B C 1
ATOM 1049 O O . ASN B 1 44 ? -13.102 0.733 4.934 1 86.31 44 ASN B O 1
ATOM 1053 N N . TYR B 1 45 ? -11.211 1.763 4.488 1 77.44 45 TYR B N 1
ATOM 1054 C CA . TYR B 1 45 ? -11.812 2.623 3.475 1 77.44 45 TYR B CA 1
ATOM 1055 C C . TYR B 1 45 ? -12.336 1.804 2.301 1 77.44 45 TYR B C 1
ATOM 1057 O O . TYR B 1 45 ? -13.414 2.084 1.77 1 77.44 45 TYR B O 1
ATOM 1065 N N . GLY B 1 46 ? -11.602 0.876 1.892 1 82.06 46 GLY B N 1
ATOM 1066 C CA . GLY B 1 46 ? -11.945 0.073 0.73 1 82.06 46 GLY B CA 1
ATOM 1067 C C . GLY B 1 46 ? -12.797 -1.138 1.072 1 82.06 46 GLY B C 1
ATOM 1068 O O . GLY B 1 46 ? -13.164 -1.912 0.189 1 82.06 46 GLY B O 1
ATOM 1069 N N . ASN B 1 47 ? -13.07 -1.279 2.389 1 90.12 47 ASN B N 1
ATOM 1070 C CA . ASN B 1 47 ? -13.781 -2.457 2.875 1 90.12 47 ASN B CA 1
ATOM 1071 C C . ASN B 1 47 ? -13.078 -3.746 2.467 1 90.12 47 ASN B C 1
ATOM 1073 O O . ASN B 1 47 ? -13.719 -4.691 2.002 1 90.12 47 ASN B O 1
ATOM 1077 N N . ALA B 1 48 ? -11.836 -3.729 2.588 1 94.56 48 ALA B N 1
ATOM 1078 C CA . ALA B 1 48 ? -11.023 -4.898 2.266 1 94.56 48 ALA B CA 1
ATOM 1079 C C . ALA B 1 48 ? -10.867 -5.805 3.482 1 94.56 48 ALA B C 1
ATOM 1081 O O . ALA B 1 48 ? -10.914 -5.34 4.621 1 94.56 48 ALA B O 1
ATOM 1082 N N . ASP B 1 49 ? -10.688 -7.094 3.184 1 95.62 49 ASP B N 1
ATOM 1083 C CA . ASP B 1 49 ? -10.328 -8.047 4.23 1 95.62 49 ASP B CA 1
ATOM 1084 C C . ASP B 1 49 ? -8.859 -7.914 4.621 1 95.62 49 ASP B C 1
ATOM 1086 O O . ASP B 1 49 ? -8.5 -8.133 5.777 1 95.62 49 ASP B O 1
ATOM 1090 N N . GLY B 1 50 ? -8.07 -7.645 3.66 1 96.5 50 GLY B N 1
ATOM 1091 C CA . GLY B 1 50 ? -6.66 -7.371 3.861 1 96.5 50 GLY B CA 1
ATOM 1092 C C . GLY B 1 50 ? -6.09 -6.391 2.855 1 96.5 50 GLY B C 1
ATOM 1093 O O . GLY B 1 50 ? -6.586 -6.285 1.732 1 96.5 50 GLY B O 1
ATOM 1094 N N . THR B 1 51 ? -5.105 -5.613 3.32 1 96.69 51 THR B N 1
ATOM 1095 C CA . THR B 1 51 ? -4.312 -4.727 2.477 1 96.69 51 THR B CA 1
ATOM 1096 C C . THR B 1 51 ? -2.826 -5.043 2.609 1 96.69 51 THR B C 1
ATOM 1098 O O . THR B 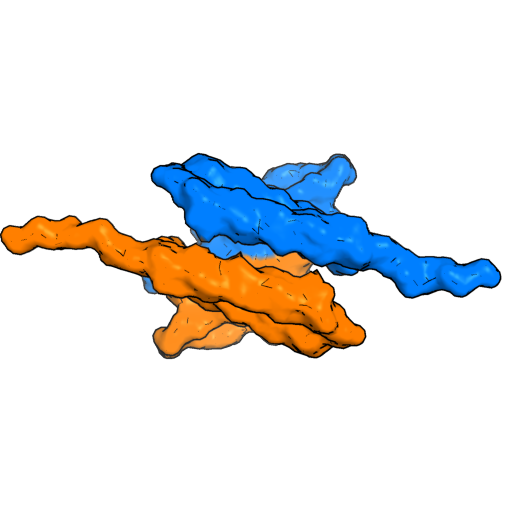1 51 ? -2.326 -5.25 3.717 1 96.69 51 THR B O 1
ATOM 1101 N N . TYR B 1 52 ? -2.154 -5.062 1.473 1 96.88 52 TYR B N 1
ATOM 1102 C CA . TYR B 1 52 ? -0.773 -5.535 1.421 1 96.88 52 TYR B CA 1
ATOM 1103 C C . TYR B 1 52 ? 0.091 -4.594 0.587 1 96.88 52 TYR B C 1
ATOM 1105 O O . TYR B 1 52 ? -0.309 -4.176 -0.501 1 96.88 52 TYR B O 1
ATOM 1113 N N . LEU B 1 53 ? 1.216 -4.262 1.146 1 97.38 53 LEU B N 1
ATOM 1114 C CA . LEU B 1 53 ? 2.223 -3.549 0.367 1 97.38 53 LEU B CA 1
ATOM 1115 C C . LEU B 1 53 ? 3.297 -4.508 -0.137 1 97.38 53 LEU B C 1
ATOM 1117 O O . LEU B 1 53 ? 4.094 -5.027 0.651 1 97.38 53 LEU B O 1
ATOM 1121 N N . PHE B 1 54 ? 3.334 -4.707 -1.439 1 96.75 54 PHE B N 1
ATOM 1122 C CA . PHE B 1 54 ? 4.355 -5.527 -2.08 1 96.75 54 PHE B CA 1
ATOM 1123 C C . PHE B 1 54 ? 5.414 -4.652 -2.738 1 96.75 54 PHE B C 1
ATOM 1125 O O . PHE B 1 54 ? 5.113 -3.553 -3.209 1 96.75 54 PHE B O 1
ATOM 1132 N N . GLU B 1 55 ? 6.574 -5.176 -2.742 1 96.25 55 GLU B N 1
ATOM 1133 C CA . GLU B 1 55 ? 7.688 -4.523 -3.422 1 96.25 55 GLU B CA 1
ATOM 1134 C C . GLU B 1 55 ? 8.445 -5.504 -4.309 1 96.25 55 GLU B C 1
ATOM 1136 O O . GLU B 1 55 ? 8.508 -6.699 -4.012 1 96.25 55 GLU B O 1
ATOM 1141 N N . THR B 1 56 ? 8.906 -4.973 -5.41 1 96.06 56 THR B N 1
ATOM 1142 C CA . THR B 1 56 ? 9.898 -5.68 -6.219 1 96.06 56 THR B CA 1
ATOM 1143 C C . THR B 1 56 ? 11.25 -4.984 -6.152 1 96.06 56 THR B C 1
ATOM 1145 O O . THR B 1 56 ? 11.328 -3.754 -6.176 1 96.06 56 THR B O 1
ATOM 1148 N N . VAL B 1 57 ? 12.281 -5.844 -5.945 1 93.06 57 VAL B N 1
ATOM 1149 C CA . VAL B 1 57 ? 13.641 -5.316 -5.898 1 93.06 57 VAL B CA 1
ATOM 1150 C C . VAL B 1 57 ? 14.539 -6.137 -6.816 1 93.06 57 VAL B C 1
ATOM 1152 O O . VAL B 1 57 ? 14.695 -7.344 -6.629 1 93.06 57 VAL B O 1
ATOM 1155 N N . HIS B 1 58 ? 15.102 -5.586 -7.762 1 90.12 58 HIS B N 1
ATOM 1156 C CA . HIS B 1 58 ? 16.078 -6.148 -8.688 1 90.12 58 HIS B CA 1
ATOM 1157 C C . HIS B 1 58 ? 15.406 -7.074 -9.703 1 90.12 58 HIS B C 1
ATOM 1159 O O . HIS B 1 58 ? 15.82 -7.145 -10.859 1 90.12 58 HIS B O 1
ATOM 1165 N N . THR B 1 59 ? 14.391 -7.824 -9.32 1 88.88 59 THR B N 1
ATOM 1166 C CA . THR B 1 59 ? 13.688 -8.742 -10.203 1 88.88 59 THR B CA 1
ATOM 1167 C C . THR B 1 59 ? 12.203 -8.375 -10.297 1 88.88 59 THR B C 1
ATOM 1169 O O . THR B 1 59 ? 11.438 -8.625 -9.367 1 88.88 59 THR B O 1
ATOM 1172 N N . PRO B 1 60 ? 11.734 -7.875 -11.375 1 86.31 60 PRO B N 1
ATOM 1173 C CA . PRO B 1 60 ? 10.375 -7.344 -11.508 1 86.31 60 PRO B CA 1
ATOM 1174 C C . PRO B 1 60 ? 9.297 -8.414 -11.32 1 86.31 60 PRO B C 1
ATOM 1176 O O . PRO B 1 60 ? 8.164 -8.094 -10.969 1 86.31 60 PRO B O 1
ATOM 1179 N N . GLU B 1 61 ? 9.602 -9.648 -11.43 1 86.5 61 GLU B N 1
ATOM 1180 C CA . GLU B 1 61 ? 8.562 -10.672 -11.352 1 86.5 61 GLU B CA 1
ATOM 1181 C C . GLU B 1 61 ? 8.508 -11.297 -9.953 1 86.5 61 GLU B C 1
ATOM 1183 O O . GLU B 1 61 ? 7.652 -12.133 -9.68 1 86.5 61 GLU B O 1
ATOM 1188 N N . ILE B 1 62 ? 9.43 -10.836 -9.117 1 92.69 62 ILE B N 1
ATOM 1189 C CA . ILE B 1 62 ? 9.469 -11.383 -7.77 1 92.69 62 ILE B CA 1
ATOM 1190 C C . ILE B 1 62 ? 8.922 -10.352 -6.781 1 92.69 62 ILE B C 1
ATOM 1192 O O . ILE B 1 62 ? 9.469 -9.25 -6.656 1 92.69 62 ILE B O 1
ATOM 1196 N N . PHE B 1 63 ? 7.891 -10.805 -6.133 1 94.25 63 PHE B N 1
ATOM 1197 C CA . PHE B 1 63 ? 7.203 -9.906 -5.211 1 94.25 63 PHE B CA 1
ATOM 1198 C C . PHE B 1 63 ? 7.484 -10.297 -3.764 1 94.25 63 PHE B C 1
ATOM 1200 O O . PHE B 1 63 ? 7.523 -11.484 -3.432 1 94.25 63 PHE B O 1
ATOM 1207 N N . THR B 1 64 ? 7.758 -9.32 -2.953 1 95.06 64 THR B N 1
ATOM 1208 C CA . THR B 1 64 ? 7.891 -9.523 -1.514 1 95.06 64 THR B CA 1
ATOM 1209 C C . THR B 1 64 ? 6.828 -8.727 -0.759 1 95.06 64 THR B C 1
ATOM 1211 O O . THR B 1 64 ? 6.68 -7.523 -0.971 1 95.06 64 THR B O 1
ATOM 1214 N N . ASN B 1 65 ? 5.992 -9.438 0.018 1 96.12 65 ASN B N 1
ATOM 1215 C CA . ASN B 1 65 ? 5.07 -8.773 0.929 1 96.12 65 ASN B CA 1
ATOM 1216 C C . ASN B 1 65 ? 5.809 -8.102 2.082 1 96.12 65 ASN B C 1
ATOM 1218 O O . ASN B 1 65 ? 6.184 -8.758 3.055 1 96.12 65 ASN B O 1
ATOM 1222 N N . THR B 1 66 ? 5.941 -6.793 2.059 1 95.88 66 THR B N 1
ATOM 1223 C CA . THR B 1 66 ? 6.781 -6.074 3.012 1 95.88 66 THR B CA 1
ATOM 1224 C C . THR B 1 66 ? 5.977 -5.668 4.242 1 95.88 66 THR B C 1
ATOM 1226 O O . THR B 1 66 ? 6.453 -5.793 5.371 1 95.88 66 THR B O 1
ATOM 1229 N N . TYR B 1 67 ? 4.734 -5.098 3.996 1 95.25 67 TYR B N 1
ATOM 1230 C CA . TYR B 1 67 ? 3.816 -4.723 5.066 1 95.25 67 TYR B CA 1
ATOM 1231 C C . TYR B 1 67 ? 2.398 -5.188 4.754 1 95.25 67 TYR B C 1
ATOM 1233 O O . TYR B 1 67 ? 1.995 -5.23 3.59 1 95.25 67 TYR B O 1
ATOM 1241 N N . GLU B 1 68 ? 1.719 -5.477 5.809 1 97.06 68 GLU B N 1
ATOM 1242 C CA . GLU B 1 68 ? 0.332 -5.875 5.586 1 97.06 68 GLU B CA 1
ATOM 1243 C C . GLU B 1 68 ? -0.543 -5.516 6.781 1 97.06 68 GLU B C 1
ATOM 1245 O O . GLU B 1 68 ? -0.042 -5.34 7.895 1 97.06 68 GLU B O 1
ATOM 1250 N N . TRP B 1 69 ? -1.779 -5.316 6.457 1 96 69 TRP B N 1
ATOM 1251 C CA . TRP B 1 69 ? -2.85 -5.273 7.449 1 96 69 TRP B CA 1
ATOM 1252 C C . TRP B 1 69 ? -3.934 -6.297 7.125 1 96 69 TRP B C 1
ATOM 1254 O O . TRP B 1 69 ? -4.301 -6.473 5.961 1 96 69 TRP B O 1
ATOM 1264 N N . CYS B 1 70 ? -4.332 -6.988 8.148 1 96.5 70 CYS B N 1
ATOM 1265 C CA . CYS B 1 70 ? -5.418 -7.953 8.016 1 96.5 70 CYS B CA 1
ATOM 1266 C C . CYS B 1 70 ? -6.543 -7.645 9 1 96.5 70 CYS B C 1
ATOM 1268 O O . CYS B 1 70 ? -6.289 -7.316 10.156 1 96.5 70 CYS B O 1
ATOM 1270 N N . ALA B 1 71 ? -7.777 -7.801 8.484 1 95.12 71 ALA B N 1
ATOM 1271 C CA . ALA B 1 71 ? -8.945 -7.691 9.359 1 95.12 71 ALA B CA 1
ATOM 1272 C C . ALA B 1 71 ? -9.039 -8.883 10.305 1 95.12 71 ALA B C 1
ATOM 1274 O O . ALA B 1 71 ? -8.352 -9.891 10.109 1 95.12 71 ALA B O 1
ATOM 1275 N N . ASP B 1 72 ? -9.859 -8.648 11.281 1 94.06 72 ASP B N 1
ATOM 1276 C CA . ASP B 1 72 ? -10.07 -9.734 12.234 1 94.06 72 ASP B CA 1
ATOM 1277 C C . ASP B 1 72 ? -10.516 -11.008 11.531 1 94.06 72 ASP B C 1
ATOM 1279 O O . ASP B 1 72 ? -11.398 -10.977 10.672 1 94.06 72 ASP B O 1
ATOM 1283 N N . GLY B 1 73 ? -9.828 -12.125 11.836 1 93.56 73 GLY B N 1
ATOM 1284 C CA . GLY B 1 73 ? -10.18 -13.414 11.258 1 93.56 73 GLY B CA 1
ATOM 1285 C C . GLY B 1 73 ? -9.438 -13.711 9.969 1 93.56 73 GLY B C 1
ATOM 1286 O O . GLY B 1 73 ? -9.57 -14.805 9.414 1 93.56 73 GLY B O 1
ATOM 1287 N N . ILE B 1 74 ? -8.781 -12.719 9.477 1 94.44 74 ILE B N 1
ATOM 1288 C CA . ILE B 1 74 ? -7.996 -12.914 8.258 1 94.44 74 ILE B CA 1
ATOM 1289 C C . ILE B 1 74 ? -6.574 -13.328 8.617 1 94.44 74 ILE B C 1
ATOM 1291 O O . ILE B 1 74 ? -5.945 -12.711 9.484 1 94.44 74 ILE B O 1
ATOM 1295 N N . THR B 1 75 ? -6.031 -14.391 8.016 1 92.38 75 THR B N 1
ATOM 1296 C CA . THR B 1 75 ? -4.691 -14.898 8.297 1 92.38 75 THR B CA 1
ATOM 1297 C C . THR B 1 75 ? -3.629 -14.016 7.648 1 92.38 75 THR B C 1
ATOM 1299 O O . THR B 1 75 ? -3.729 -13.68 6.465 1 92.38 75 THR B O 1
ATOM 1302 N N . ALA B 1 76 ? -2.623 -13.734 8.453 1 94.31 76 ALA B N 1
ATOM 1303 C CA . ALA B 1 76 ? -1.499 -12.961 7.926 1 94.31 76 ALA B CA 1
ATOM 1304 C C . ALA B 1 76 ? -0.738 -13.75 6.863 1 94.31 76 ALA B C 1
ATOM 1306 O O . ALA B 1 76 ? -0.613 -14.977 6.965 1 94.31 76 ALA B O 1
ATOM 1307 N N . GLN B 1 77 ? -0.251 -12.984 5.844 1 92.88 77 GLN B N 1
ATOM 1308 C CA . GLN B 1 77 ? 0.456 -13.633 4.742 1 92.88 77 GLN B CA 1
ATOM 1309 C C . GLN B 1 77 ? 1.874 -13.086 4.602 1 92.88 77 GLN B C 1
ATOM 1311 O O . GLN B 1 77 ? 2.613 -13.484 3.699 1 92.88 77 GLN B O 1
ATOM 1316 N N . ARG B 1 78 ? 2.301 -12.188 5.391 1 94.25 78 ARG B N 1
ATOM 1317 C CA . ARG B 1 78 ? 3.57 -11.484 5.254 1 94.25 78 ARG B CA 1
ATOM 1318 C C . ARG B 1 78 ? 4.738 -12.461 5.188 1 94.25 78 ARG B C 1
ATOM 1320 O O . ARG B 1 78 ? 5.625 -12.32 4.344 1 94.25 78 ARG B O 1
ATOM 1327 N N . ASP B 1 79 ? 4.754 -13.547 6.031 1 92 79 ASP B N 1
ATOM 1328 C CA . ASP B 1 79 ? 5.859 -14.492 6.082 1 92 79 ASP B CA 1
ATOM 1329 C C . ASP B 1 79 ? 5.773 -15.5 4.934 1 92 79 ASP B C 1
ATOM 1331 O O . ASP B 1 79 ? 6.785 -16.078 4.531 1 92 79 ASP B O 1
ATOM 1335 N N . ASN B 1 80 ? 4.629 -15.641 4.363 1 91.19 80 ASN B N 1
ATOM 1336 C CA . ASN B 1 80 ? 4.414 -16.656 3.33 1 91.19 80 ASN B CA 1
ATOM 1337 C C . ASN B 1 80 ? 4.578 -16.062 1.931 1 91.19 80 ASN B C 1
ATOM 1339 O O . ASN B 1 80 ? 4.773 -16.797 0.963 1 91.19 80 ASN B O 1
ATOM 1343 N N . LEU B 1 81 ? 4.406 -14.852 1.815 1 92.88 81 LEU B N 1
ATOM 1344 C CA . LEU B 1 81 ? 4.488 -14.219 0.506 1 92.88 81 LEU B CA 1
ATOM 1345 C C . LEU B 1 81 ? 5.773 -13.406 0.372 1 92.88 81 LEU B C 1
ATOM 1347 O O . LEU B 1 81 ? 5.73 -12.195 0.163 1 92.88 81 LEU B O 1
ATOM 1351 N N . GLN B 1 82 ? 6.824 -14.094 0.589 1 94.75 82 GLN B N 1
ATOM 1352 C CA . GLN B 1 82 ? 8.172 -13.555 0.427 1 94.75 82 GLN B CA 1
ATOM 1353 C C . GLN B 1 82 ? 8.844 -14.125 -0.819 1 94.75 82 GLN B C 1
ATOM 1355 O O . GLN B 1 82 ? 9.031 -15.336 -0.935 1 94.75 82 GLN B O 1
ATOM 1360 N N . ASP B 1 83 ? 9.219 -13.219 -1.694 1 93.25 83 ASP B N 1
ATOM 1361 C CA . ASP B 1 83 ? 9.891 -13.625 -2.922 1 93.25 83 ASP B CA 1
ATOM 1362 C C . ASP B 1 83 ? 9 -14.539 -3.766 1 93.25 83 ASP B C 1
ATOM 1364 O O . ASP B 1 83 ? 9.414 -15.633 -4.152 1 93.25 83 ASP B O 1
ATOM 1368 N N . VAL B 1 84 ? 7.824 -14.117 -3.973 1 91.69 84 VAL B N 1
ATOM 1369 C CA . VAL B 1 84 ? 6.832 -14.922 -4.676 1 91.69 84 VAL B CA 1
ATOM 1370 C C . VAL B 1 84 ? 6.605 -14.352 -6.074 1 91.69 84 VAL B C 1
ATOM 1372 O O . VAL B 1 84 ? 6.965 -13.203 -6.352 1 91.69 84 VAL B O 1
ATOM 1375 N N . LYS B 1 85 ? 6.09 -15.227 -6.992 1 85.69 85 LYS B N 1
ATOM 1376 C CA . LYS B 1 85 ? 5.707 -14.844 -8.352 1 85.69 85 LYS B CA 1
ATOM 1377 C C . LYS B 1 85 ? 4.25 -15.195 -8.625 1 85.69 85 LYS B C 1
ATOM 1379 O O . LYS B 1 85 ? 3.715 -16.156 -8.055 1 85.69 85 LYS B O 1
ATOM 1384 N N . PHE B 1 86 ? 3.553 -14.312 -9.352 1 79.06 86 PHE B N 1
ATOM 1385 C CA . PHE B 1 86 ? 2.189 -14.648 -9.742 1 79.06 86 PHE B CA 1
ATOM 1386 C C . PHE B 1 86 ? 2.186 -15.602 -10.93 1 79.06 86 PHE B C 1
ATOM 1388 O O . PHE B 1 86 ? 3.105 -15.594 -11.75 1 79.06 86 PHE B O 1
ATOM 1395 N N . GLU B 1 87 ? 1.343 -16.562 -10.805 1 65.5 87 GLU B N 1
ATOM 1396 C CA . GLU B 1 87 ? 1.211 -17.562 -11.867 1 65.5 87 GLU B CA 1
ATOM 1397 C C . GLU B 1 87 ? 0.639 -16.938 -13.133 1 65.5 87 GLU B C 1
ATOM 1399 O O . GLU B 1 87 ? -0.252 -16.078 -13.07 1 65.5 87 GLU B O 1
ATOM 1404 N N . GLU B 1 88 ? 1.365 -16.922 -14.273 1 54.09 88 GLU B N 1
ATOM 1405 C CA . GLU B 1 88 ? 0.814 -16.641 -15.594 1 54.09 88 GLU B CA 1
ATOM 1406 C C . GLU B 1 88 ? -0.349 -17.578 -15.914 1 54.09 88 GLU B C 1
ATOM 1408 O O . GLU B 1 88 ? -0.393 -18.703 -15.438 1 54.09 88 GLU B O 1
#

Organism: Lachnospira eligens (strain ATCC 27750 / DSM 3376 / VPI C15-48 / C15-B4) (NCBI:txid515620)

Nearest PDB structures (foldseek):
  3ci6-assembly1_A  TM=6.426E-01  e=1.171E-01  Acinetobacter baylyi ADP1
  3ci6-assembly1_B  TM=6.449E-01  e=1.443E-01  Acinetobacter baylyi ADP1
  2h1j-assembly1_A  TM=8.877E-01  e=2.680E+00  Geobacillus stearothermophilus
  3mmh-assembly1_B  TM=5.853E-01  e=1.647E+00  Neisseria meningitidis 8013
  6u8y-assembly1_b  TM=5.051E-01  e=2.873E+00  Pyrococcus furiosus COM1

pLDDT: mean 80.05, std 20.19, range [22.27, 97.38]